Protein AF-A0A919ADJ5-F1 (afdb_monomer_lite)

Foldseek 3Di:
DVVVLVVVLVCCVVPDQWDKDAQDQDPVNADAACVRCPPCRVVVQVVCCVVPVDGDHNHDPPVPGDTFRMWTAHPVRWIWGDHDPPPPPPDPDPDDDDDDDDDDDDDPDPDPDGPGTDPDPDDD

Structure (mmCIF, N/CA/C/O backbone):
data_AF-A0A919ADJ5-F1
#
_entry.id   AF-A0A919ADJ5-F1
#
loop_
_atom_site.group_PDB
_atom_site.id
_atom_site.type_symbol
_atom_site.label_atom_id
_atom_site.label_alt_id
_atom_site.label_comp_id
_atom_site.label_asym_id
_atom_site.label_entity_id
_atom_site.label_seq_id
_atom_site.pdbx_PDB_ins_code
_atom_site.Cartn_x
_atom_site.Cartn_y
_atom_site.Cartn_z
_atom_site.occupancy
_atom_site.B_iso_or_equiv
_atom_site.auth_seq_id
_atom_site.auth_comp_id
_atom_site.auth_asym_id
_atom_site.auth_atom_id
_atom_site.pdbx_PDB_model_num
ATOM 1 N N . MET A 1 1 ? -22.834 -2.788 -3.288 1.00 74.50 1 MET A N 1
ATOM 2 C CA . MET A 1 1 ? -21.479 -3.016 -2.740 1.00 74.50 1 MET A CA 1
ATOM 3 C C . MET A 1 1 ? -21.026 -1.837 -1.907 1.00 74.50 1 MET A C 1
ATOM 5 O O . MET A 1 1 ? -20.893 -2.029 -0.712 1.00 74.50 1 MET A O 1
ATOM 9 N N . LYS A 1 2 ? -20.933 -0.625 -2.471 1.00 77.69 2 LYS A N 1
ATOM 10 C CA . LYS A 1 2 ? -20.568 0.576 -1.703 1.00 77.69 2 LYS A CA 1
ATOM 11 C C . LYS A 1 2 ? -21.434 0.819 -0.455 1.00 77.69 2 LYS A C 1
ATOM 13 O O . LYS A 1 2 ? -20.903 0.939 0.632 1.00 77.69 2 LYS A O 1
ATOM 18 N N . GLU A 1 3 ? -22.759 0.731 -0.573 1.00 83.62 3 GLU A N 1
ATOM 19 C CA . GLU A 1 3 ? -23.667 0.881 0.584 1.00 83.62 3 GLU A CA 1
ATOM 20 C C . GLU A 1 3 ? -23.424 -0.148 1.706 1.00 83.62 3 GLU A C 1
ATOM 22 O O . GLU A 1 3 ? -23.632 0.148 2.880 1.00 83.62 3 GLU A O 1
ATOM 27 N N . LEU A 1 4 ? -22.973 -1.360 1.358 1.00 85.06 4 LEU A N 1
ATOM 28 C CA . LEU A 1 4 ? -22.632 -2.394 2.337 1.00 85.06 4 LEU A CA 1
ATOM 29 C C . LEU A 1 4 ? -21.309 -2.068 3.036 1.00 85.06 4 LEU A C 1
ATOM 31 O O . LEU A 1 4 ? -21.222 -2.209 4.252 1.00 85.06 4 LEU A O 1
ATOM 35 N N . GLN A 1 5 ? -20.306 -1.629 2.276 1.00 85.38 5 GLN A N 1
ATOM 36 C CA . GLN A 1 5 ? -19.030 -1.162 2.812 1.00 85.38 5 GLN A CA 1
ATOM 37 C C . GLN A 1 5 ? -19.242 0.022 3.753 1.00 85.38 5 GLN A C 1
ATOM 39 O O . GLN A 1 5 ? -18.825 -0.052 4.901 1.00 85.38 5 GLN A O 1
ATOM 44 N N . ASP A 1 6 ? -19.982 1.044 3.324 1.00 87.69 6 ASP A N 1
ATOM 45 C CA . ASP A 1 6 ? -20.309 2.211 4.147 1.00 87.69 6 ASP A CA 1
ATOM 46 C C . ASP A 1 6 ? -21.026 1.793 5.444 1.00 87.69 6 ASP A C 1
ATOM 48 O O . ASP A 1 6 ? -20.714 2.287 6.530 1.00 87.69 6 ASP A O 1
ATOM 52 N N . GLY A 1 7 ? -21.958 0.837 5.348 1.00 90.00 7 GLY A N 1
ATOM 53 C CA . GLY A 1 7 ? -22.658 0.271 6.499 1.00 90.00 7 GLY A CA 1
ATOM 54 C C . GLY A 1 7 ? -21.732 -0.466 7.470 1.00 90.00 7 GLY A C 1
ATOM 55 O O . GLY A 1 7 ? -21.829 -0.253 8.677 1.00 90.00 7 GLY A O 1
ATOM 56 N N . ILE A 1 8 ? -20.820 -1.301 6.965 1.00 88.19 8 ILE A N 1
ATOM 57 C CA . ILE A 1 8 ? -19.830 -2.013 7.787 1.00 88.19 8 ILE A CA 1
ATOM 58 C C . ILE A 1 8 ? -18.880 -1.012 8.443 1.00 88.19 8 ILE A C 1
ATOM 60 O O . ILE A 1 8 ? -18.745 -1.029 9.664 1.00 88.19 8 ILE A O 1
ATOM 64 N N . THR A 1 9 ? -18.283 -0.109 7.662 1.00 88.88 9 THR A N 1
ATOM 65 C CA . THR A 1 9 ? -17.345 0.914 8.140 1.00 88.88 9 THR A CA 1
ATOM 66 C C . THR A 1 9 ? -17.959 1.765 9.244 1.00 88.88 9 THR A C 1
ATOM 68 O O . THR A 1 9 ? -17.308 2.024 10.253 1.00 88.88 9 THR A O 1
ATOM 71 N N . ARG A 1 10 ? -19.238 2.140 9.111 1.00 90.94 10 ARG A N 1
ATOM 72 C CA . ARG A 1 10 ? -19.966 2.902 10.133 1.00 90.94 10 ARG A CA 1
ATOM 73 C C . ARG A 1 10 ? -20.115 2.158 11.462 1.00 90.94 10 ARG A C 1
ATOM 75 O O . ARG A 1 10 ? -20.171 2.813 12.495 1.00 90.94 10 ARG A O 1
ATOM 82 N N . LEU A 1 11 ? -20.222 0.831 11.439 1.00 92.88 11 LEU A N 1
ATOM 83 C CA . LEU A 1 11 ? -20.419 0.012 12.640 1.00 92.88 11 LEU A CA 1
ATOM 84 C C . LEU A 1 11 ? -19.101 -0.384 13.317 1.00 92.88 11 LEU A C 1
ATOM 86 O O . LEU A 1 11 ? -19.122 -0.789 14.476 1.00 92.88 11 LEU A O 1
ATOM 90 N N . LEU A 1 12 ? -17.961 -0.271 12.626 1.00 91.44 12 LEU A N 1
ATOM 91 C CA . LEU A 1 12 ? -16.649 -0.645 13.166 1.00 91.44 12 LEU A CA 1
ATOM 92 C C . LEU A 1 12 ? -16.296 0.043 14.497 1.00 91.44 12 LEU A C 1
ATOM 94 O O . LEU A 1 12 ? -15.871 -0.679 15.400 1.00 91.44 12 LEU A O 1
ATOM 98 N N . PRO A 1 13 ? -16.504 1.363 14.689 1.00 90.94 13 PRO A N 1
ATOM 99 C CA . PRO A 1 13 ? -16.144 2.025 15.945 1.00 90.94 13 PRO A CA 1
ATOM 100 C C . PRO A 1 13 ? -16.825 1.422 17.183 1.00 90.94 13 PRO A C 1
ATOM 102 O O . PRO A 1 13 ? -16.275 1.481 18.279 1.00 90.94 13 PRO A O 1
ATOM 105 N N . ASP A 1 14 ? -18.001 0.811 17.011 1.00 91.19 14 ASP A N 1
ATOM 106 C CA . ASP A 1 14 ? -18.777 0.227 18.110 1.00 91.19 14 ASP A CA 1
ATOM 107 C C . ASP A 1 14 ? -18.289 -1.179 18.504 1.00 91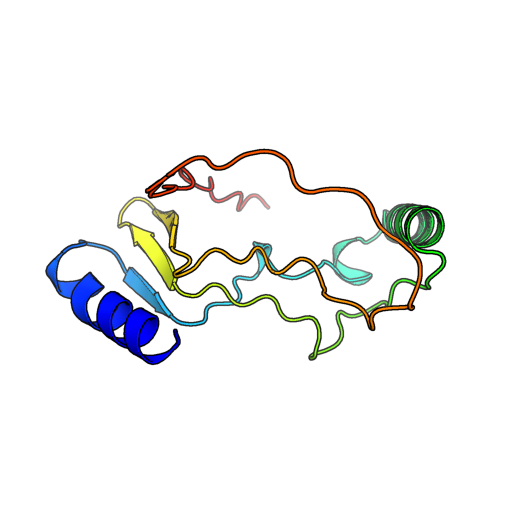.19 14 ASP A C 1
ATOM 109 O O . ASP A 1 14 ? -18.620 -1.681 19.580 1.00 91.19 14 ASP A O 1
ATOM 113 N N . VAL A 1 15 ? -17.521 -1.842 17.633 1.00 91.38 15 VAL A N 1
ATOM 114 C CA . VAL A 1 15 ? -17.132 -3.255 17.786 1.00 91.38 15 VAL A CA 1
ATOM 115 C C . VAL A 1 15 ? -15.627 -3.469 17.903 1.00 91.38 15 VAL A C 1
ATOM 117 O O . VAL A 1 15 ? -15.207 -4.490 18.451 1.00 91.38 15 VAL A O 1
ATOM 120 N N . VAL A 1 16 ? -14.806 -2.532 17.421 1.00 89.94 16 VAL A N 1
ATOM 121 C CA . VAL A 1 16 ? -13.343 -2.592 17.528 1.00 89.94 16 VAL A CA 1
ATOM 122 C C . VAL A 1 16 ? -12.788 -1.408 18.311 1.00 89.94 16 VAL A C 1
ATOM 124 O O . VAL A 1 16 ? -13.219 -0.273 18.157 1.00 89.94 16 VAL A O 1
ATOM 127 N N . LYS A 1 17 ? -11.778 -1.680 19.141 1.00 92.81 17 LYS A N 1
ATOM 128 C CA . LYS A 1 17 ? -10.975 -0.653 19.817 1.00 92.81 17 LYS A CA 1
ATOM 129 C C . LYS A 1 17 ? -9.719 -0.376 18.994 1.00 92.81 17 LYS A C 1
ATOM 131 O O . LYS A 1 17 ? -8.651 -0.901 19.301 1.00 92.81 17 LYS A O 1
ATOM 136 N N . ALA A 1 18 ? -9.890 0.356 17.902 1.00 93.50 18 ALA A N 1
ATOM 137 C CA . ALA A 1 18 ? -8.826 0.736 16.980 1.00 93.50 18 ALA A CA 1
ATOM 138 C C . ALA A 1 18 ? -9.139 2.101 16.361 1.00 93.50 18 ALA A C 1
ATOM 140 O O . ALA A 1 18 ? -10.311 2.459 16.225 1.00 93.50 18 ALA A O 1
ATOM 141 N N . ASP A 1 19 ? -8.101 2.813 15.937 1.00 93.81 19 ASP A N 1
ATOM 142 C CA . ASP A 1 19 ? -8.242 3.944 15.030 1.00 93.81 19 ASP A CA 1
ATOM 143 C C . ASP A 1 19 ? -8.623 3.423 13.641 1.00 93.81 19 ASP A C 1
ATOM 145 O O . ASP A 1 19 ? -8.070 2.428 13.161 1.00 93.81 19 ASP A O 1
ATOM 149 N N . ILE A 1 20 ? -9.601 4.072 13.010 1.00 93.69 20 ILE A N 1
ATOM 150 C CA . ILE A 1 20 ? -10.229 3.612 11.768 1.00 93.69 20 ILE A CA 1
ATOM 151 C C . ILE A 1 20 ? -9.982 4.646 10.672 1.00 93.69 20 ILE A C 1
ATOM 153 O O . ILE A 1 20 ? -10.476 5.771 10.750 1.00 93.69 20 ILE A O 1
ATOM 157 N N . GLU A 1 21 ? -9.281 4.239 9.616 1.00 93.00 21 GLU A N 1
ATOM 158 C CA . GLU A 1 21 ? -9.059 5.048 8.417 1.00 93.00 21 GLU A CA 1
ATOM 159 C C . GLU A 1 21 ? -9.775 4.431 7.203 1.00 93.00 21 GLU A C 1
ATOM 161 O O . GLU A 1 21 ? -9.297 3.434 6.651 1.00 93.00 21 GLU A O 1
ATOM 166 N N . PRO A 1 22 ? -10.917 4.988 6.763 1.00 90.38 22 PRO A N 1
ATOM 167 C CA . PRO A 1 22 ? -11.612 4.519 5.568 1.00 90.38 22 PRO A CA 1
ATOM 168 C C . PRO A 1 22 ? -10.961 5.036 4.278 1.00 90.38 22 PRO A C 1
ATOM 170 O O . PRO A 1 22 ? -10.360 6.110 4.268 1.00 90.38 22 PRO A O 1
ATOM 173 N N . GLU A 1 23 ? -11.120 4.291 3.180 1.00 87.12 23 GLU A N 1
ATOM 174 C CA . GLU A 1 23 ? -10.588 4.627 1.845 1.00 87.12 23 GLU A CA 1
ATOM 175 C C . GLU A 1 23 ? -9.078 4.988 1.869 1.00 87.12 23 GLU A C 1
ATOM 177 O O . GLU A 1 23 ? -8.590 5.817 1.087 1.00 87.12 23 GLU A O 1
ATOM 182 N N . SER A 1 24 ? -8.304 4.351 2.756 1.00 84.00 24 SER A N 1
ATOM 183 C CA . SER A 1 24 ? -6.906 4.710 3.030 1.00 84.00 24 SER A CA 1
ATOM 184 C C . SER A 1 24 ? -5.943 4.182 1.959 1.00 84.00 24 SER A C 1
ATOM 186 O O . SER A 1 24 ? -6.009 3.033 1.525 1.00 84.00 24 SER A O 1
ATOM 188 N N . CYS A 1 25 ? -4.995 5.022 1.536 1.00 84.00 25 CYS A N 1
ATOM 189 C CA . CYS A 1 25 ? -3.861 4.636 0.688 1.00 84.00 25 CYS A CA 1
ATOM 190 C C . CYS A 1 25 ? -2.560 4.879 1.472 1.00 84.00 25 CYS A C 1
ATOM 192 O O . CYS A 1 25 ? -1.889 5.907 1.258 1.00 84.00 25 CYS A O 1
ATOM 194 N N . PRO A 1 26 ? -2.229 3.978 2.418 1.00 84.19 26 PRO A N 1
ATOM 195 C CA . PRO A 1 26 ? -1.063 4.143 3.270 1.00 84.19 26 PRO A CA 1
ATOM 196 C C . PRO A 1 26 ? 0.217 4.159 2.433 1.00 84.19 26 PRO A C 1
ATOM 198 O O . PRO A 1 26 ? 0.277 3.603 1.334 1.00 84.19 26 PRO A O 1
ATOM 201 N N . THR A 1 27 ? 1.255 4.825 2.937 1.00 79.44 27 THR A N 1
ATOM 202 C CA . THR A 1 27 ? 2.514 5.044 2.205 1.00 79.44 27 THR A CA 1
ATOM 203 C C . THR A 1 27 ? 3.160 3.740 1.751 1.00 79.44 27 THR A C 1
ATOM 205 O O . THR A 1 27 ? 3.614 3.665 0.614 1.00 79.44 27 THR A O 1
ATOM 208 N N . TRP A 1 28 ? 3.107 2.693 2.577 1.00 81.44 28 TRP A N 1
ATOM 209 C CA . TRP A 1 28 ? 3.621 1.361 2.251 1.00 81.44 28 TRP A CA 1
ATOM 210 C C . TRP A 1 28 ? 2.836 0.630 1.149 1.00 81.44 28 TRP A C 1
ATOM 212 O O . TRP A 1 28 ? 3.345 -0.332 0.579 1.00 81.44 28 TRP A O 1
ATOM 222 N N . LEU A 1 29 ? 1.613 1.066 0.819 1.00 81.00 29 LEU A N 1
ATOM 223 C CA . LEU A 1 29 ? 0.829 0.519 -0.296 1.00 81.00 29 LEU A CA 1
ATOM 224 C C . LEU A 1 29 ? 1.083 1.272 -1.608 1.00 81.00 29 LEU A C 1
ATOM 226 O O . LEU A 1 29 ? 0.656 0.836 -2.681 1.00 81.00 29 LEU A O 1
ATOM 230 N N . ARG A 1 30 ? 1.772 2.414 -1.549 1.00 77.44 30 ARG A N 1
ATOM 231 C CA . ARG A 1 30 ? 2.121 3.172 -2.747 1.00 77.44 30 ARG A CA 1
ATOM 232 C C . ARG A 1 30 ? 3.206 2.419 -3.505 1.00 77.44 30 ARG A C 1
ATOM 234 O O . ARG A 1 30 ? 4.194 1.975 -2.927 1.00 77.44 30 ARG A O 1
ATOM 241 N N . ARG A 1 31 ? 3.036 2.297 -4.824 1.00 80.50 31 ARG A N 1
ATOM 242 C CA . ARG A 1 31 ? 4.108 1.800 -5.692 1.00 80.50 31 ARG A CA 1
ATOM 243 C C . ARG A 1 31 ? 5.314 2.747 -5.558 1.00 80.50 31 ARG A C 1
ATOM 245 O O . ARG A 1 31 ? 5.117 3.943 -5.783 1.00 80.50 31 ARG A O 1
ATOM 252 N N . PRO A 1 32 ? 6.528 2.249 -5.260 1.00 79.69 32 PRO A N 1
ATOM 253 C CA . PRO A 1 32 ? 7.717 3.090 -5.229 1.00 79.69 32 PRO A CA 1
ATOM 254 C C . PRO A 1 32 ? 8.017 3.641 -6.630 1.00 79.69 32 PRO A C 1
ATOM 256 O O . PRO A 1 32 ? 7.838 2.953 -7.647 1.00 79.69 32 PRO A O 1
ATOM 259 N N . GLY A 1 33 ? 8.419 4.905 -6.679 1.00 84.81 33 GLY A N 1
ATOM 260 C CA . GLY A 1 33 ? 8.933 5.562 -7.868 1.00 84.81 33 GLY A CA 1
ATOM 261 C C . GLY A 1 33 ? 10.453 5.464 -7.949 1.00 84.81 33 GLY A C 1
ATOM 262 O O . GLY A 1 33 ? 11.105 4.726 -7.208 1.00 84.81 33 GLY A O 1
ATOM 263 N N . GLN A 1 34 ? 11.028 6.223 -8.875 1.00 89.62 34 GLN A N 1
ATOM 264 C CA . GLN A 1 34 ? 12.473 6.231 -9.096 1.00 89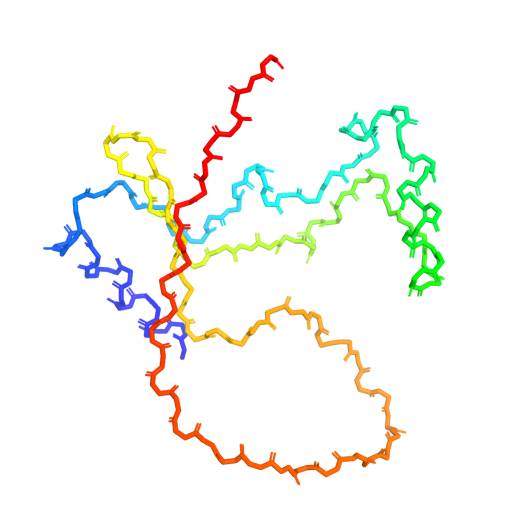.62 34 GLN A CA 1
ATOM 265 C C . GLN A 1 34 ? 13.259 6.684 -7.867 1.00 89.62 34 GLN A C 1
ATOM 267 O O . GLN A 1 34 ? 14.289 6.090 -7.550 1.00 89.62 34 GLN A O 1
ATOM 272 N N . ILE A 1 35 ? 12.771 7.710 -7.169 1.00 86.88 35 ILE A N 1
ATOM 273 C CA . ILE A 1 35 ? 13.437 8.258 -5.983 1.00 86.88 35 ILE A CA 1
ATOM 274 C C . ILE A 1 35 ? 13.484 7.199 -4.881 1.00 86.88 35 ILE A C 1
ATOM 276 O O . ILE A 1 35 ? 14.540 6.967 -4.300 1.00 86.88 35 ILE A O 1
ATOM 280 N N . GLU A 1 36 ? 12.365 6.517 -4.637 1.00 85.19 36 GLU A N 1
ATOM 281 C CA . GLU A 1 36 ? 12.254 5.490 -3.604 1.00 85.19 36 GLU A CA 1
ATOM 282 C C . GLU A 1 36 ? 13.055 4.229 -3.952 1.00 85.19 36 GLU A C 1
ATOM 284 O O . GLU A 1 36 ? 13.610 3.584 -3.065 1.00 85.19 36 GLU A O 1
ATOM 289 N N . CYS A 1 37 ? 13.150 3.874 -5.237 1.00 88.44 37 CYS A N 1
ATOM 290 C CA . CYS A 1 37 ? 13.974 2.750 -5.682 1.00 88.44 37 CYS A CA 1
ATOM 291 C C . CYS A 1 37 ? 15.476 3.072 -5.723 1.00 88.44 37 CYS A C 1
ATOM 293 O O . CYS A 1 37 ? 16.285 2.141 -5.723 1.00 88.44 37 CYS A O 1
ATOM 295 N N . ALA A 1 38 ? 15.860 4.351 -5.775 1.00 90.00 38 ALA A N 1
ATOM 296 C CA . ALA A 1 38 ? 17.243 4.819 -5.837 1.00 90.00 38 ALA A CA 1
ATOM 297 C C . ALA A 1 38 ? 18.099 3.993 -6.828 1.00 90.00 38 ALA A C 1
ATOM 299 O O . ALA A 1 38 ? 17.740 3.838 -7.996 1.00 90.00 38 ALA A O 1
ATOM 300 N N . GLY A 1 39 ? 19.216 3.414 -6.370 1.00 92.56 39 GLY A N 1
ATOM 301 C CA . GLY A 1 39 ? 20.119 2.607 -7.203 1.00 92.56 39 GLY A CA 1
ATOM 302 C C . GLY A 1 39 ? 19.520 1.302 -7.748 1.00 92.56 39 GLY A C 1
ATOM 303 O O . GLY A 1 39 ? 20.119 0.681 -8.619 1.00 92.56 39 GLY A O 1
ATOM 304 N N . MET A 1 40 ? 18.348 0.875 -7.269 1.00 94.06 40 MET A N 1
ATOM 305 C CA . MET A 1 40 ? 17.649 -0.313 -7.774 1.00 94.06 40 MET A CA 1
ATOM 306 C C . MET A 1 40 ? 16.670 -0.002 -8.910 1.00 94.06 40 MET A C 1
ATOM 308 O O . MET A 1 40 ? 16.074 -0.932 -9.457 1.00 94.06 40 MET A O 1
ATOM 312 N N . TRP A 1 41 ? 16.482 1.274 -9.265 1.00 94.25 41 TRP A N 1
ATOM 313 C CA . TRP A 1 41 ? 15.478 1.690 -10.244 1.00 94.25 41 TRP A CA 1
ATOM 314 C C . TRP A 1 41 ? 15.591 0.946 -11.576 1.00 94.25 41 TRP A C 1
ATOM 316 O O . TRP A 1 41 ? 14.598 0.403 -12.056 1.00 94.25 41 TRP A O 1
ATOM 326 N N . GLU A 1 42 ? 16.796 0.858 -12.141 1.00 95.44 42 GLU A N 1
ATOM 327 C CA . GLU A 1 42 ? 17.021 0.193 -13.430 1.00 95.44 42 GLU A CA 1
ATOM 328 C C . GLU A 1 42 ? 16.619 -1.286 -13.387 1.00 95.44 42 GLU A C 1
ATOM 330 O O . GLU A 1 42 ? 15.939 -1.773 -14.289 1.00 95.44 42 GLU A O 1
ATOM 335 N N . THR A 1 43 ? 16.955 -1.986 -12.300 1.00 96.25 43 THR A N 1
ATOM 336 C CA . THR A 1 43 ? 16.572 -3.387 -12.085 1.00 96.25 43 THR A CA 1
ATOM 337 C C . THR A 1 43 ? 15.056 -3.547 -12.000 1.00 96.25 43 THR A C 1
ATOM 339 O O . THR A 1 43 ? 14.489 -4.431 -12.642 1.00 96.25 43 THR A O 1
ATOM 342 N N . VAL A 1 44 ? 14.380 -2.688 -11.232 1.00 92.81 44 VAL A N 1
ATOM 343 C CA . VAL A 1 44 ? 12.918 -2.732 -11.074 1.00 92.81 44 VAL A CA 1
ATOM 344 C C . VAL A 1 44 ? 12.218 -2.437 -12.402 1.00 92.81 44 VAL A C 1
ATOM 346 O O . VAL A 1 44 ? 11.303 -3.167 -12.789 1.00 92.81 44 VAL A O 1
ATOM 349 N N . ALA A 1 45 ? 12.675 -1.418 -13.132 1.00 94.00 45 ALA A N 1
ATOM 350 C CA . ALA A 1 45 ? 12.149 -1.067 -14.445 1.00 94.00 45 ALA A CA 1
ATOM 351 C C . ALA A 1 45 ? 12.367 -2.194 -15.469 1.00 94.00 45 ALA A C 1
ATOM 353 O O . ALA A 1 45 ? 11.453 -2.506 -16.234 1.00 94.00 45 ALA A O 1
ATOM 354 N N . ALA A 1 46 ? 13.530 -2.854 -15.447 1.00 96.00 46 ALA A N 1
ATOM 355 C CA . ALA A 1 46 ? 13.830 -3.987 -16.319 1.00 96.00 46 ALA A CA 1
ATOM 356 C C . ALA A 1 46 ? 12.932 -5.199 -16.028 1.00 96.00 46 ALA A C 1
ATOM 358 O O . ALA A 1 46 ? 12.376 -5.781 -16.959 1.00 96.00 46 ALA A O 1
ATOM 359 N N . ILE A 1 47 ? 12.734 -5.554 -14.752 1.00 95.56 47 ILE A N 1
ATOM 360 C CA . ILE A 1 47 ? 11.814 -6.633 -14.354 1.00 95.56 47 ILE A CA 1
ATOM 361 C C . ILE A 1 47 ? 10.388 -6.302 -14.801 1.00 95.56 47 ILE A C 1
ATOM 363 O O . ILE A 1 47 ? 9.722 -7.139 -15.409 1.00 95.56 47 ILE A O 1
ATOM 367 N N . TYR A 1 48 ? 9.922 -5.077 -14.543 1.00 92.25 48 TYR A N 1
ATOM 368 C CA . TYR A 1 48 ? 8.596 -4.633 -14.967 1.00 92.25 48 TYR A CA 1
ATOM 369 C C . TYR A 1 48 ? 8.421 -4.735 -16.486 1.00 92.25 48 TYR A C 1
ATOM 371 O O . TYR A 1 48 ? 7.430 -5.299 -16.954 1.00 92.25 48 TYR A O 1
ATOM 379 N N . GLY A 1 49 ? 9.399 -4.250 -17.254 1.00 94.69 49 GLY A N 1
ATOM 380 C CA . GLY A 1 49 ? 9.389 -4.330 -18.711 1.00 94.69 49 GLY A CA 1
ATOM 381 C C . GLY A 1 49 ? 9.391 -5.770 -19.219 1.00 94.69 49 GLY A C 1
ATOM 382 O O . GLY A 1 49 ? 8.607 -6.102 -20.104 1.00 94.69 49 GLY A O 1
ATOM 383 N N . ALA A 1 50 ? 10.189 -6.655 -18.618 1.00 96.19 50 ALA A N 1
ATOM 384 C CA . ALA A 1 50 ? 10.225 -8.070 -18.981 1.00 96.19 50 ALA A CA 1
ATOM 385 C C . ALA A 1 50 ? 8.893 -8.792 -18.706 1.00 96.19 50 ALA A C 1
ATOM 387 O O . ALA A 1 50 ? 8.493 -9.658 -19.480 1.00 96.19 50 ALA A O 1
ATOM 388 N N . LEU A 1 51 ? 8.199 -8.436 -17.620 1.00 95.12 51 LEU A N 1
ATOM 389 C CA . LEU A 1 51 ? 6.931 -9.062 -17.234 1.00 95.12 51 LEU A CA 1
ATOM 390 C C . LEU A 1 51 ? 5.720 -8.514 -17.994 1.00 95.12 51 LEU A C 1
ATOM 392 O O . LEU A 1 51 ? 4.741 -9.234 -18.175 1.00 95.12 51 LEU A O 1
ATOM 396 N N . THR A 1 52 ? 5.751 -7.242 -18.395 1.00 90.94 52 THR A N 1
ATOM 397 C CA . THR A 1 52 ? 4.562 -6.542 -18.915 1.00 90.94 52 THR A CA 1
ATOM 398 C C . THR A 1 52 ? 4.689 -6.084 -20.364 1.00 90.94 52 THR A C 1
ATOM 400 O O . THR A 1 52 ? 3.674 -5.814 -21.002 1.00 90.94 52 THR A O 1
ATOM 403 N N . GLY A 1 53 ? 5.911 -5.958 -20.890 1.00 93.62 53 GLY A N 1
ATOM 404 C CA . GLY A 1 53 ? 6.187 -5.292 -22.165 1.00 93.62 53 GLY A CA 1
ATOM 405 C C . GLY A 1 53 ? 5.979 -3.771 -22.136 1.00 93.62 53 GLY A C 1
ATOM 406 O O . GLY A 1 53 ? 6.016 -3.137 -23.189 1.00 93.62 53 GLY A O 1
ATOM 407 N N . LEU A 1 54 ? 5.738 -3.178 -20.962 1.00 90.31 54 LEU A N 1
ATOM 408 C CA . LEU A 1 54 ? 5.473 -1.750 -20.782 1.00 90.31 54 LEU A CA 1
ATOM 409 C C . LEU A 1 54 ? 6.666 -1.028 -20.140 1.00 90.31 54 LEU A C 1
ATOM 411 O O . LEU A 1 54 ? 7.519 -1.635 -19.496 1.00 90.31 54 LEU A O 1
ATOM 415 N N . VAL A 1 55 ? 6.697 0.299 -20.276 1.00 91.31 55 VAL A N 1
ATOM 416 C CA . VAL A 1 55 ? 7.667 1.160 -19.584 1.00 91.31 55 VAL A CA 1
ATOM 417 C C . VAL A 1 55 ? 7.129 1.506 -18.201 1.00 91.31 55 VAL A C 1
ATOM 419 O O . VAL A 1 55 ? 6.008 2.004 -18.088 1.00 91.31 55 VAL A O 1
ATOM 422 N N . LEU A 1 56 ? 7.925 1.266 -17.156 1.00 89.75 56 LEU A N 1
ATOM 423 C CA . LEU A 1 56 ? 7.572 1.654 -15.792 1.00 89.75 56 LEU A CA 1
ATOM 424 C C . LEU A 1 56 ? 7.673 3.182 -15.641 1.00 89.75 56 LEU A C 1
ATOM 426 O O . LEU A 1 56 ? 8.768 3.722 -15.795 1.00 89.75 56 LEU A O 1
ATOM 430 N N . PRO A 1 57 ? 6.583 3.897 -15.309 1.00 87.50 57 PRO A N 1
ATOM 431 C CA . PRO A 1 57 ? 6.656 5.340 -15.101 1.00 87.50 57 PRO A CA 1
ATOM 432 C C . PRO A 1 57 ? 7.449 5.681 -13.832 1.00 87.50 57 PRO A C 1
ATOM 434 O O . PRO A 1 57 ? 7.212 5.070 -12.784 1.00 87.50 57 PRO A O 1
ATOM 437 N N . GLU A 1 58 ? 8.318 6.695 -13.899 1.00 89.00 58 GLU A N 1
ATOM 438 C CA . GLU A 1 58 ? 9.136 7.177 -12.766 1.00 89.00 58 GLU A CA 1
ATOM 439 C C . GLU A 1 58 ? 8.301 7.551 -11.538 1.00 89.00 58 GLU A C 1
ATOM 441 O O . GLU A 1 58 ? 8.722 7.321 -10.406 1.00 89.00 58 GLU A O 1
ATOM 446 N N . GLN A 1 59 ? 7.090 8.065 -11.759 1.00 82.00 59 GLN A N 1
ATOM 447 C CA . GLN A 1 59 ? 6.106 8.359 -10.719 1.00 82.00 59 GLN A CA 1
ATOM 448 C C . GLN A 1 59 ? 4.833 7.550 -10.958 1.00 82.00 59 GLN A C 1
ATOM 450 O O . GLN A 1 59 ? 4.387 7.394 -12.097 1.00 82.00 59 GLN A O 1
ATOM 455 N N . ALA A 1 60 ? 4.220 7.045 -9.885 1.00 74.81 60 ALA A N 1
ATOM 456 C CA . ALA A 1 60 ? 2.932 6.368 -9.975 1.00 74.81 60 ALA A CA 1
ATOM 457 C C . ALA A 1 60 ? 1.856 7.329 -10.521 1.00 74.81 60 ALA A C 1
ATOM 459 O O . ALA A 1 60 ? 1.616 8.380 -9.919 1.00 74.81 60 ALA A O 1
ATOM 460 N N . PRO A 1 61 ? 1.184 6.995 -11.640 1.00 68.38 61 PRO A N 1
ATOM 461 C CA . PRO A 1 61 ? 0.057 7.774 -12.129 1.00 68.38 61 PRO A CA 1
ATOM 462 C C . PRO A 1 61 ? -1.023 7.896 -11.051 1.00 68.38 61 PRO A C 1
ATOM 464 O O . PRO A 1 61 ? -1.325 6.931 -10.354 1.00 68.38 61 PRO A O 1
ATOM 467 N N . SER A 1 62 ? -1.684 9.051 -10.955 1.00 65.94 62 SER A N 1
ATOM 468 C CA . SER A 1 62 ? -2.775 9.270 -9.988 1.00 65.94 62 SER A CA 1
ATOM 469 C C . SER A 1 62 ? -3.924 8.261 -10.125 1.00 65.94 62 SER A C 1
ATOM 471 O O . SER A 1 62 ? -4.585 7.950 -9.138 1.00 65.94 62 SER A O 1
ATOM 473 N N . ARG A 1 63 ? -4.125 7.719 -11.334 1.00 63.38 63 ARG A N 1
ATOM 474 C CA . ARG A 1 63 ? -5.097 6.656 -11.641 1.00 63.38 63 ARG A CA 1
ATOM 475 C C . ARG A 1 63 ? -4.709 5.270 -11.105 1.00 63.38 63 ARG A C 1
ATOM 477 O O . ARG A 1 63 ? -5.554 4.388 -11.074 1.00 63.38 63 ARG A O 1
ATOM 484 N N . GLU A 1 64 ? -3.453 5.065 -10.711 1.00 61.84 64 GLU A N 1
ATOM 485 C CA . GLU A 1 64 ? -2.915 3.801 -10.178 1.00 61.84 64 GLU A CA 1
ATOM 486 C C . GLU A 1 64 ? -2.811 3.849 -8.645 1.00 61.84 64 GLU A C 1
ATOM 488 O O . GLU A 1 64 ? -1.869 3.335 -8.044 1.00 61.84 64 GLU A O 1
ATOM 493 N N . ARG A 1 65 ? -3.782 4.494 -7.991 1.00 63.88 65 ARG A N 1
ATOM 494 C CA . ARG A 1 65 ? -3.903 4.481 -6.533 1.00 63.88 65 ARG A CA 1
ATOM 495 C C . ARG A 1 65 ? -4.703 3.261 -6.113 1.00 63.88 65 ARG A C 1
ATOM 497 O O . ARG A 1 65 ? -5.862 3.116 -6.492 1.00 63.88 65 ARG A O 1
ATOM 504 N N . ARG A 1 66 ? -4.082 2.400 -5.312 1.00 75.00 66 ARG A N 1
ATOM 505 C CA . ARG A 1 66 ? -4.796 1.36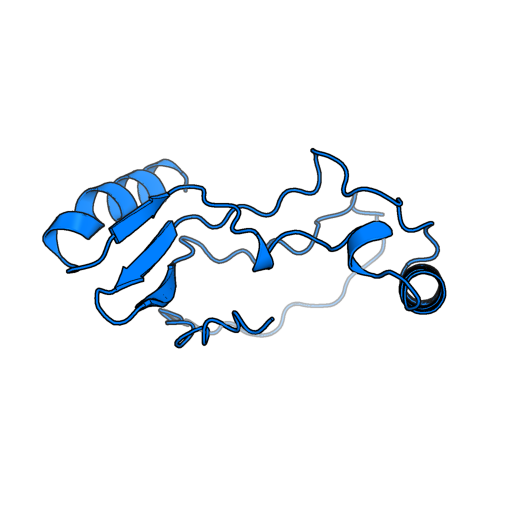8 -4.569 1.00 75.00 66 ARG A CA 1
ATOM 506 C C . ARG A 1 66 ? -5.227 1.966 -3.236 1.00 75.00 66 ARG A C 1
ATOM 508 O O . ARG A 1 66 ? -4.378 2.393 -2.458 1.00 75.00 66 ARG A O 1
ATOM 515 N N . SER A 1 67 ? -6.531 2.045 -3.026 1.00 81.31 67 SER A N 1
ATOM 516 C CA . SER A 1 67 ? -7.137 2.410 -1.750 1.00 81.31 67 SER A CA 1
ATOM 517 C C . SER A 1 67 ? -7.647 1.126 -1.100 1.00 81.31 67 SER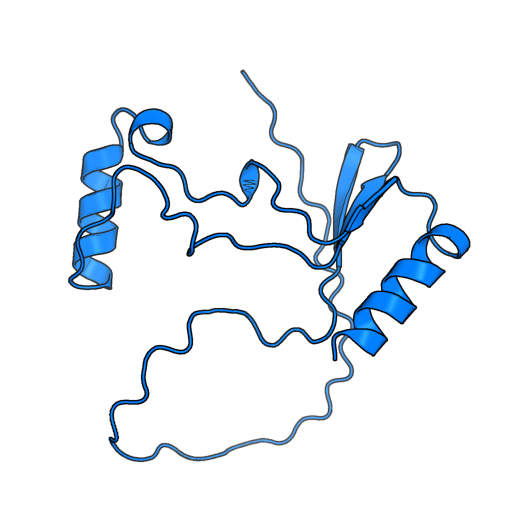 A C 1
ATOM 519 O O . SER A 1 67 ? -8.122 0.240 -1.810 1.00 81.31 67 SER A O 1
ATOM 521 N N . LEU A 1 68 ? -7.441 1.010 0.206 1.00 86.44 68 LEU A N 1
ATOM 522 C CA . LEU A 1 68 ? -8.026 -0.013 1.062 1.00 86.44 68 LEU A CA 1
ATOM 523 C C . LEU A 1 68 ? -9.386 0.486 1.522 1.00 86.44 68 LEU A C 1
ATOM 525 O O . LEU A 1 68 ? -9.517 1.671 1.835 1.00 86.44 68 LEU A O 1
ATOM 529 N N . ASP A 1 69 ? -10.358 -0.407 1.663 1.00 87.94 69 ASP A N 1
ATOM 530 C CA . ASP A 1 69 ? -11.659 -0.004 2.188 1.00 87.94 69 ASP A CA 1
ATOM 531 C C . ASP A 1 69 ? -11.539 0.561 3.605 1.00 87.94 69 ASP A C 1
ATOM 533 O O . ASP A 1 69 ? -12.081 1.635 3.882 1.00 87.94 69 ASP A O 1
ATOM 537 N N . VAL A 1 70 ? -10.801 -0.132 4.482 1.00 90.62 70 VAL A N 1
ATOM 538 C CA . VAL A 1 70 ? -10.480 0.325 5.839 1.00 90.62 70 VAL A CA 1
ATOM 539 C C . VAL A 1 70 ? -9.094 -0.164 6.285 1.00 90.62 70 VAL A C 1
ATOM 541 O O . VAL A 1 70 ? -8.757 -1.344 6.159 1.00 90.62 70 VAL A O 1
ATOM 544 N N . LEU A 1 71 ? -8.315 0.736 6.891 1.00 92.88 71 LEU A N 1
ATOM 545 C CA . LEU A 1 71 ? -7.127 0.420 7.685 1.00 92.88 71 LEU A CA 1
ATOM 546 C C . LEU A 1 71 ? -7.441 0.617 9.176 1.00 92.88 71 LEU A C 1
ATOM 548 O O . LEU A 1 71 ? -7.868 1.693 9.590 1.00 92.88 71 LEU A O 1
ATOM 552 N N . LEU A 1 72 ? -7.234 -0.429 9.975 1.00 94.56 72 LEU A N 1
ATOM 553 C CA . LEU A 1 72 ? -7.361 -0.401 11.431 1.00 94.56 72 LEU A CA 1
ATOM 554 C C . LEU A 1 72 ? -5.972 -0.290 12.058 1.00 94.56 72 LEU A C 1
ATOM 556 O O . LEU A 1 72 ? -5.110 -1.119 11.758 1.00 94.56 72 LEU A O 1
ATOM 560 N N . THR A 1 73 ? -5.777 0.671 12.959 1.00 94.69 73 THR A N 1
ATOM 561 C CA . THR A 1 73 ? -4.553 0.797 13.764 1.00 94.69 73 THR A CA 1
ATOM 562 C C . THR A 1 73 ? -4.895 0.614 15.240 1.00 94.69 73 THR A C 1
ATOM 564 O O . THR A 1 73 ? -5.672 1.371 15.813 1.00 94.69 73 THR A O 1
ATOM 567 N N . TYR A 1 74 ? -4.344 -0.423 15.865 1.00 94.62 74 TYR A N 1
ATOM 568 C CA . TYR A 1 74 ? -4.549 -0.708 17.287 1.00 94.62 74 TYR A CA 1
ATOM 569 C C . TYR A 1 74 ? -3.569 0.090 18.159 1.00 94.62 74 TYR A C 1
ATOM 571 O O . TYR A 1 74 ? -2.511 0.508 17.694 1.00 94.62 74 TYR A O 1
ATOM 579 N N . GLU A 1 75 ? -3.869 0.234 19.455 1.00 93.75 75 GLU A N 1
ATOM 580 C CA . GLU A 1 75 ? -3.031 0.984 20.415 1.00 93.75 75 GLU A CA 1
ATOM 581 C C . GLU A 1 75 ? -1.573 0.492 20.485 1.00 93.75 75 GLU A C 1
ATOM 583 O O . GLU A 1 75 ? -0.662 1.260 20.780 1.00 93.75 75 GLU A O 1
ATOM 588 N N . ASN A 1 76 ? -1.331 -0.790 20.195 1.00 91.38 76 ASN A N 1
ATOM 589 C CA . ASN A 1 76 ? 0.011 -1.378 20.153 1.00 91.38 76 ASN A CA 1
ATOM 590 C C . ASN A 1 76 ? 0.764 -1.109 18.831 1.00 91.38 76 ASN A C 1
ATOM 592 O O . ASN A 1 76 ? 1.827 -1.688 18.612 1.00 91.38 76 ASN A O 1
ATOM 596 N N . GLY A 1 77 ? 0.207 -0.286 17.937 1.00 90.69 77 GLY A N 1
ATOM 597 C CA . GLY A 1 77 ? 0.755 0.029 16.616 1.00 90.69 77 GLY A CA 1
ATOM 598 C C . GLY A 1 77 ? 0.533 -1.057 15.562 1.00 90.69 77 GLY A C 1
ATOM 599 O O . GLY A 1 77 ? 0.977 -0.912 14.424 1.00 90.69 77 GLY A O 1
ATOM 600 N N . GLN A 1 78 ? -0.143 -2.154 15.910 1.00 92.62 78 GLN A N 1
ATOM 601 C CA . GLN A 1 78 ? -0.485 -3.195 14.952 1.00 92.62 78 GLN A CA 1
ATOM 602 C C . GLN A 1 78 ? -1.491 -2.655 13.936 1.00 92.62 78 GLN A C 1
ATOM 604 O O . GLN A 1 78 ? -2.495 -2.052 14.315 1.00 92.62 78 GLN A O 1
ATOM 609 N N . GLN A 1 79 ? -1.247 -2.927 12.655 1.00 93.12 79 GLN A N 1
ATOM 610 C CA . GLN A 1 79 ? -2.163 -2.574 11.577 1.00 93.12 79 GLN A CA 1
ATOM 611 C C . GLN A 1 79 ? -2.872 -3.809 11.020 1.00 93.12 79 GLN A C 1
ATOM 613 O O . GLN A 1 79 ? -2.254 -4.864 10.832 1.00 93.12 79 GLN A O 1
ATOM 618 N N . GLN A 1 80 ? -4.169 -3.668 10.743 1.00 91.62 80 GLN A N 1
ATOM 619 C CA . GLN A 1 80 ? -4.990 -4.681 10.087 1.00 91.62 80 GLN A CA 1
ATOM 620 C C . GLN A 1 80 ? -5.804 -4.055 8.955 1.00 91.62 80 GLN A C 1
ATOM 622 O O . GLN A 1 80 ? -6.426 -3.009 9.117 1.00 91.62 80 GLN A O 1
ATOM 627 N N . ILE A 1 81 ? -5.811 -4.726 7.808 1.00 91.00 81 ILE A N 1
ATOM 628 C CA . ILE A 1 81 ? -6.595 -4.322 6.642 1.00 91.00 81 ILE A CA 1
ATOM 629 C C . ILE A 1 81 ? -7.962 -5.006 6.702 1.00 91.00 81 ILE A C 1
ATOM 631 O O . ILE A 1 81 ? -8.047 -6.208 6.972 1.00 91.00 81 ILE A O 1
ATOM 635 N N . LEU A 1 82 ? -9.020 -4.257 6.399 1.00 88.69 82 LEU A N 1
ATOM 636 C CA . LEU A 1 82 ? -10.347 -4.792 6.118 1.00 88.69 82 LEU A CA 1
ATOM 637 C C . LEU A 1 82 ? -10.763 -4.369 4.704 1.00 88.69 82 LEU A C 1
ATOM 639 O O . LEU A 1 82 ? -10.905 -3.182 4.441 1.00 88.69 82 LEU A O 1
ATOM 643 N N . GLU A 1 83 ? -10.988 -5.353 3.832 1.00 86.69 83 GLU A N 1
ATOM 644 C CA . GLU A 1 83 ? -11.554 -5.175 2.486 1.00 86.69 83 GLU A CA 1
ATOM 645 C C . GLU A 1 83 ? -12.947 -5.822 2.458 1.00 86.69 83 GLU A C 1
ATOM 647 O O . GLU A 1 83 ? -13.120 -6.989 2.834 1.00 86.69 83 GLU A O 1
ATOM 652 N N . VAL A 1 84 ? -13.957 -5.072 2.032 1.00 81.44 84 VAL A N 1
ATOM 653 C CA . VAL A 1 84 ? -15.345 -5.511 1.915 1.00 81.44 84 VAL A CA 1
ATOM 654 C C . VAL A 1 84 ? -15.606 -5.895 0.458 1.00 81.44 84 VAL A C 1
ATOM 656 O O . VAL A 1 84 ? -15.560 -5.059 -0.429 1.00 81.44 84 VAL A O 1
ATOM 659 N N . ASP A 1 85 ? -15.963 -7.163 0.215 1.00 71.50 85 ASP A N 1
ATOM 660 C CA . ASP A 1 85 ? -16.168 -7.732 -1.136 1.00 71.50 85 ASP A CA 1
ATOM 661 C C . ASP A 1 85 ? -14.882 -7.822 -1.958 1.00 71.50 85 ASP A C 1
ATOM 663 O O . ASP A 1 85 ? -14.763 -7.194 -3.004 1.00 71.50 85 ASP A O 1
ATOM 667 N N . GLU A 1 86 ? -13.952 -8.656 -1.473 1.00 61.25 86 GLU A N 1
ATOM 668 C CA . GLU A 1 86 ? -12.621 -8.995 -2.004 1.00 61.25 86 GLU A CA 1
ATOM 669 C C . GLU A 1 86 ? -12.617 -9.516 -3.468 1.00 61.25 86 GLU A C 1
ATOM 671 O O . GLU A 1 86 ? -12.039 -10.554 -3.800 1.00 61.25 86 GLU A O 1
ATOM 676 N N . LYS A 1 87 ? -13.220 -8.788 -4.410 1.00 59.41 87 LYS A N 1
ATOM 677 C CA . LYS A 1 87 ? -12.846 -8.835 -5.817 1.00 59.41 87 LYS A CA 1
ATOM 678 C C . LYS A 1 87 ? -11.451 -8.252 -5.877 1.00 59.41 87 LYS A C 1
ATOM 680 O O . LYS A 1 87 ? -11.291 -7.051 -6.052 1.00 59.41 87 LYS A O 1
ATOM 685 N N . GLN A 1 88 ? -10.449 -9.107 -5.688 1.00 49.41 88 GLN A N 1
ATOM 686 C CA . GLN A 1 88 ? -9.051 -8.708 -5.742 1.00 49.41 88 GLN A CA 1
ATOM 687 C C . GLN A 1 88 ? -8.820 -7.798 -6.952 1.00 49.41 88 GLN A C 1
ATOM 689 O O . GLN A 1 88 ? -8.961 -8.217 -8.103 1.00 49.41 88 GLN A O 1
ATOM 694 N N . HIS A 1 89 ? -8.516 -6.529 -6.675 1.00 47.12 89 HIS A N 1
ATOM 695 C CA . HIS A 1 89 ? -8.301 -5.481 -7.665 1.00 47.12 89 HIS A CA 1
ATOM 696 C C . HIS A 1 89 ? -6.943 -5.666 -8.358 1.00 47.12 89 HIS A C 1
ATOM 698 O O . HIS A 1 89 ? -6.079 -4.795 -8.320 1.00 47.12 89 HIS A O 1
ATOM 704 N N . PHE A 1 90 ? -6.735 -6.805 -9.014 1.00 44.84 90 PHE A N 1
ATOM 705 C CA . PHE A 1 90 ? -5.720 -6.933 -10.049 1.00 44.84 90 PHE A CA 1
ATOM 706 C C . PHE A 1 90 ? -6.407 -6.612 -11.375 1.00 44.84 90 PHE A C 1
ATOM 708 O O . PHE A 1 90 ? -7.121 -7.435 -11.934 1.00 44.84 90 PHE A O 1
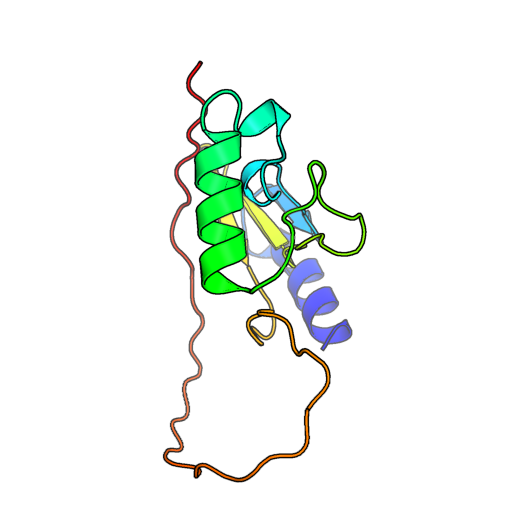ATOM 715 N N . TYR A 1 91 ? -6.284 -5.352 -11.790 1.00 38.97 91 TYR A N 1
ATOM 716 C CA . TYR A 1 91 ? -6.522 -4.817 -13.134 1.00 38.97 91 TYR A CA 1
ATOM 717 C C . TYR A 1 91 ? -7.349 -5.703 -14.096 1.00 38.97 91 TYR A C 1
ATOM 719 O O . TYR A 1 91 ? -6.837 -6.637 -14.713 1.00 38.97 91 TYR A O 1
ATOM 727 N N . ARG A 1 92 ? -8.620 -5.352 -14.333 1.00 39.88 92 ARG A N 1
ATOM 728 C CA . ARG A 1 92 ? -9.352 -5.855 -15.504 1.00 39.88 92 ARG A CA 1
ATOM 729 C C . ARG A 1 92 ? -8.967 -4.977 -16.697 1.00 39.88 92 ARG A C 1
ATOM 731 O O . ARG A 1 92 ? -9.602 -3.957 -16.947 1.00 39.88 92 ARG A O 1
ATOM 738 N N . GLY A 1 93 ? -7.887 -5.336 -17.391 1.00 36.78 93 GLY A N 1
ATOM 739 C CA . GLY A 1 93 ? -7.579 -4.753 -18.701 1.00 36.78 93 GLY A CA 1
ATOM 740 C C . GLY A 1 93 ? -8.755 -4.945 -19.677 1.00 36.78 93 GLY A C 1
ATOM 741 O O . GLY A 1 93 ? -9.642 -5.767 -19.407 1.00 36.78 93 GLY A O 1
ATOM 742 N N . PRO A 1 94 ? -8.813 -4.196 -20.793 1.00 35.56 94 PRO A N 1
ATOM 743 C CA . PRO A 1 94 ? -9.846 -4.414 -21.798 1.00 35.56 94 PRO A CA 1
ATOM 744 C C . PRO A 1 94 ? -9.807 -5.883 -22.232 1.00 35.56 94 PRO A C 1
ATOM 746 O O . PRO A 1 94 ? -8.746 -6.415 -22.551 1.00 35.56 94 PRO A O 1
ATOM 749 N N . ARG A 1 95 ? -10.966 -6.548 -22.182 1.00 36.69 95 ARG A N 1
ATOM 750 C CA . ARG A 1 95 ? -11.138 -7.905 -22.704 1.00 36.69 95 ARG A CA 1
ATOM 751 C C . ARG A 1 95 ? -10.763 -7.877 -24.183 1.00 36.69 95 ARG A C 1
ATOM 753 O O . ARG A 1 95 ? -11.513 -7.325 -24.980 1.00 36.69 95 ARG A O 1
ATOM 760 N N . SER A 1 96 ? -9.618 -8.444 -24.543 1.00 34.91 96 SER A N 1
ATOM 761 C CA . SER A 1 96 ? -9.434 -8.947 -25.895 1.00 34.91 96 SER A CA 1
ATOM 762 C C . SER A 1 96 ? -10.247 -10.233 -26.003 1.00 34.91 96 SER A C 1
ATOM 764 O O . SER A 1 96 ? -10.111 -11.153 -25.194 1.00 34.91 96 SER A O 1
ATOM 766 N N . ASP A 1 97 ? -11.159 -10.257 -26.967 1.00 40.28 97 ASP A N 1
ATOM 767 C CA . ASP A 1 97 ? -11.953 -11.427 -27.307 1.00 40.28 97 ASP A CA 1
ATOM 768 C C . ASP A 1 97 ? -11.031 -12.552 -27.790 1.00 40.28 97 ASP A C 1
ATOM 770 O O . ASP A 1 97 ? -10.609 -12.582 -28.942 1.00 40.28 97 ASP A O 1
ATOM 774 N N . ALA A 1 98 ? -10.705 -13.488 -26.900 1.00 36.44 98 ALA A N 1
ATOM 775 C CA . ALA A 1 98 ? -10.149 -14.783 -27.270 1.00 36.44 98 ALA A CA 1
ATOM 776 C C . ALA A 1 98 ? -10.477 -15.835 -26.197 1.00 36.44 98 ALA A C 1
ATOM 778 O O . ALA A 1 98 ? -9.830 -15.923 -25.161 1.00 36.44 98 ALA A O 1
ATOM 779 N N . GLY A 1 99 ? -11.522 -16.618 -26.475 1.00 31.36 99 GLY A N 1
ATOM 780 C CA . GLY A 1 99 ? -11.560 -18.068 -26.259 1.00 31.36 99 GLY A CA 1
ATOM 781 C C . GLY A 1 99 ? -11.235 -18.638 -24.871 1.00 31.36 99 GLY A C 1
ATOM 782 O O . GLY A 1 99 ? -10.088 -18.918 -24.564 1.00 31.36 99 GLY A O 1
ATOM 783 N N . VAL A 1 100 ? -12.299 -18.945 -24.123 1.00 36.66 100 VAL A N 1
ATOM 784 C CA . VAL A 1 100 ? -12.531 -20.188 -23.353 1.00 36.66 100 VAL A CA 1
ATOM 785 C C . VAL A 1 100 ? -11.331 -20.829 -22.630 1.00 36.66 100 VAL A C 1
ATOM 787 O O . VAL A 1 100 ? -10.536 -21.548 -23.229 1.00 36.66 100 VAL A O 1
ATOM 790 N N . LEU A 1 101 ? -11.377 -20.810 -21.292 1.00 31.28 101 LEU A N 1
ATOM 791 C CA . LEU A 1 101 ? -11.155 -22.041 -20.530 1.00 31.28 101 LEU A CA 1
ATOM 792 C C . LEU A 1 101 ? -12.075 -22.120 -19.310 1.00 31.28 101 LEU A C 1
ATOM 794 O O . LEU A 1 101 ? -12.324 -21.147 -18.603 1.00 31.28 101 LEU A O 1
ATOM 798 N N . SER A 1 102 ? -12.639 -23.312 -19.174 1.00 33.97 102 SER A N 1
ATOM 799 C CA . SER A 1 102 ? -13.802 -23.701 -18.393 1.00 33.97 102 SER A CA 1
ATOM 800 C C . SER A 1 102 ? -13.686 -23.465 -16.889 1.00 33.97 102 SER A C 1
ATOM 802 O O . SER A 1 102 ? -12.743 -23.920 -16.243 1.00 33.97 102 SER A O 1
ATOM 804 N N . ASP A 1 103 ? -14.753 -22.887 -16.349 1.00 44.69 103 ASP A N 1
ATOM 805 C CA . ASP A 1 103 ? -15.558 -23.438 -15.256 1.00 44.69 103 ASP A CA 1
ATOM 806 C C . ASP A 1 103 ? -15.083 -24.793 -14.693 1.00 44.69 103 ASP A C 1
ATOM 808 O O . ASP A 1 103 ? -15.230 -25.826 -15.349 1.00 44.69 103 ASP A O 1
ATOM 812 N N . ARG A 1 104 ? -14.552 -24.790 -13.461 1.00 34.00 104 ARG A N 1
ATOM 813 C CA . ARG A 1 104 ? -14.681 -25.901 -12.506 1.00 34.00 104 ARG A CA 1
ATOM 814 C C . ARG A 1 104 ? -14.596 -25.392 -11.065 1.00 34.00 104 ARG A C 1
ATOM 816 O O . ARG A 1 104 ? -13.518 -25.026 -10.605 1.00 34.00 104 ARG A O 1
ATOM 823 N N . ARG A 1 105 ? -15.707 -25.608 -10.352 1.00 32.31 105 ARG A N 1
ATOM 824 C CA . ARG A 1 105 ? -15.866 -25.772 -8.891 1.00 32.31 105 ARG A CA 1
ATOM 825 C C . ARG A 1 105 ? -16.188 -24.515 -8.085 1.00 32.31 105 ARG A C 1
ATOM 827 O O . ARG A 1 105 ? -15.343 -23.900 -7.450 1.00 32.31 105 ARG A O 1
ATOM 834 N N . ASP A 1 106 ? -17.486 -24.237 -8.042 1.00 40.12 106 ASP A N 1
ATOM 835 C CA . ASP A 1 106 ? -18.312 -24.470 -6.851 1.00 40.12 106 ASP A CA 1
ATOM 836 C C . ASP A 1 106 ? -17.521 -24.806 -5.566 1.00 40.12 106 ASP A C 1
ATOM 838 O O . ASP A 1 106 ? -17.079 -25.936 -5.345 1.00 40.12 106 ASP A O 1
ATOM 842 N N . ALA A 1 107 ? -17.348 -23.801 -4.713 1.00 28.25 107 ALA A N 1
ATOM 843 C CA . ALA A 1 107 ? -17.140 -23.976 -3.287 1.00 28.25 107 ALA A CA 1
ATOM 844 C C . ALA A 1 107 ? -17.671 -22.730 -2.580 1.00 28.25 107 ALA A C 1
ATOM 846 O O . ALA A 1 107 ? -17.082 -21.651 -2.636 1.00 28.25 107 ALA A O 1
ATOM 847 N N . ARG A 1 108 ? -18.796 -22.902 -1.883 1.00 33.56 108 ARG A N 1
ATOM 848 C CA . ARG A 1 108 ? -19.210 -22.039 -0.777 1.00 33.56 108 ARG A CA 1
ATOM 849 C C . ARG A 1 108 ? -18.010 -21.796 0.141 1.00 33.56 108 ARG A C 1
ATOM 851 O O . ARG A 1 108 ? -17.687 -22.635 0.974 1.00 33.56 108 ARG A O 1
ATOM 858 N N . LEU A 1 109 ? -17.388 -20.635 0.027 1.00 28.11 109 LEU A N 1
ATOM 859 C CA . LEU A 1 109 ? -16.420 -20.139 0.993 1.00 28.11 109 LEU A CA 1
ATOM 860 C C . LEU A 1 109 ? -16.926 -18.787 1.472 1.00 28.11 109 LEU A C 1
ATOM 862 O O . LEU A 1 109 ? -16.550 -17.731 0.980 1.00 28.11 109 LEU A O 1
ATOM 866 N N . ARG A 1 110 ? -17.804 -18.842 2.480 1.00 30.97 110 ARG A N 1
ATOM 867 C CA . ARG A 1 110 ? -17.885 -17.768 3.469 1.00 30.97 110 ARG A CA 1
ATOM 868 C C . ARG A 1 110 ? -16.537 -17.758 4.188 1.00 30.97 110 ARG A C 1
ATOM 870 O O . ARG A 1 110 ? -16.362 -18.469 5.173 1.00 30.97 110 ARG A O 1
ATOM 877 N N . ARG A 1 111 ? -15.561 -17.037 3.645 1.00 30.58 111 ARG A N 1
ATOM 878 C CA . ARG A 1 111 ? -14.279 -16.797 4.301 1.00 30.58 111 ARG A CA 1
ATOM 879 C C . ARG A 1 111 ? -14.191 -15.311 4.596 1.00 30.58 111 ARG A C 1
ATOM 881 O O . ARG A 1 111 ? -14.004 -14.505 3.700 1.00 30.58 111 ARG A O 1
ATOM 888 N N . PHE A 1 112 ? -14.346 -14.977 5.870 1.00 30.62 112 PHE A N 1
ATOM 889 C CA . PHE A 1 112 ? -13.703 -13.795 6.419 1.00 30.62 112 PHE A CA 1
ATOM 890 C C . PHE A 1 112 ? -12.201 -14.070 6.356 1.00 30.62 112 PHE A C 1
ATOM 892 O O . PHE A 1 112 ? -11.716 -14.964 7.052 1.00 30.62 112 PHE A O 1
ATOM 899 N N . SER A 1 113 ? -11.481 -13.374 5.483 1.00 34.56 113 SER A N 1
ATOM 900 C CA . SER A 1 113 ? -10.022 -13.398 5.501 1.00 34.56 113 SER A CA 1
ATOM 901 C C . SER A 1 113 ? -9.553 -12.241 6.372 1.00 34.56 113 SER A C 1
ATOM 903 O O . SER A 1 113 ? -9.532 -11.090 5.954 1.00 34.56 113 SER A O 1
ATOM 905 N N . MET A 1 114 ? -9.220 -12.559 7.620 1.00 30.72 114 MET A N 1
ATOM 906 C CA . MET A 1 114 ? -8.423 -11.691 8.477 1.00 30.72 114 MET A CA 1
ATOM 907 C C . MET A 1 114 ? -6.988 -11.780 7.948 1.00 30.72 114 MET A C 1
ATOM 909 O O . MET A 1 114 ? -6.305 -12.778 8.182 1.00 30.72 114 MET A O 1
ATOM 913 N N . VAL A 1 115 ? -6.547 -10.800 7.160 1.00 43.97 115 VAL A N 1
ATOM 914 C CA . VAL A 1 115 ? -5.127 -10.708 6.807 1.00 43.97 115 VAL A CA 1
ATOM 915 C C . VAL A 1 115 ? -4.407 -10.252 8.073 1.00 43.97 115 VAL A C 1
ATOM 917 O O . VAL A 1 115 ? -4.736 -9.211 8.636 1.00 43.97 115 VAL A O 1
ATOM 920 N N . GLY A 1 116 ? -3.518 -11.112 8.575 1.00 37.03 116 GLY A N 1
ATOM 921 C CA . GLY A 1 116 ? -2.822 -10.936 9.847 1.00 37.03 116 GLY A CA 1
ATOM 922 C C . GLY A 1 116 ? -1.963 -9.665 9.919 1.00 37.03 116 GLY A C 1
ATOM 923 O O . GLY A 1 116 ? -1.823 -8.950 8.928 1.00 37.03 116 GLY A O 1
ATOM 924 N N . PRO A 1 117 ? -1.384 -9.386 11.098 1.00 35.88 117 PRO A N 1
ATOM 925 C CA . PRO A 1 117 ? -0.681 -8.141 11.381 1.00 35.88 117 PRO A CA 1
ATOM 926 C C . PRO A 1 117 ? 0.404 -7.825 10.352 1.00 35.88 117 PRO A C 1
ATOM 928 O O . PRO A 1 117 ? 1.330 -8.614 10.157 1.00 35.88 117 PRO A O 1
ATOM 931 N N . LEU A 1 118 ? 0.320 -6.638 9.750 1.00 48.09 118 LEU A N 1
ATOM 932 C CA . LEU A 1 118 ? 1.455 -6.035 9.062 1.00 48.09 118 LEU A CA 1
ATOM 933 C C . LEU A 1 118 ? 2.371 -5.446 10.134 1.00 48.09 118 LEU A C 1
ATOM 935 O O . LEU A 1 118 ? 1.995 -4.518 10.850 1.00 48.09 118 LEU A O 1
ATOM 939 N N . ALA A 1 119 ? 3.559 -6.027 10.289 1.00 39.16 119 ALA A N 1
ATOM 940 C CA . ALA A 1 119 ? 4.588 -5.442 11.132 1.00 39.16 119 ALA A CA 1
ATOM 941 C C . ALA A 1 119 ? 5.028 -4.113 10.505 1.00 39.16 119 ALA A C 1
ATOM 943 O O . ALA A 1 119 ? 5.513 -4.095 9.372 1.00 39.16 119 ALA A O 1
ATOM 944 N N . SER A 1 120 ? 4.850 -3.012 11.237 1.00 38.97 120 SER A N 1
ATOM 945 C CA . SER A 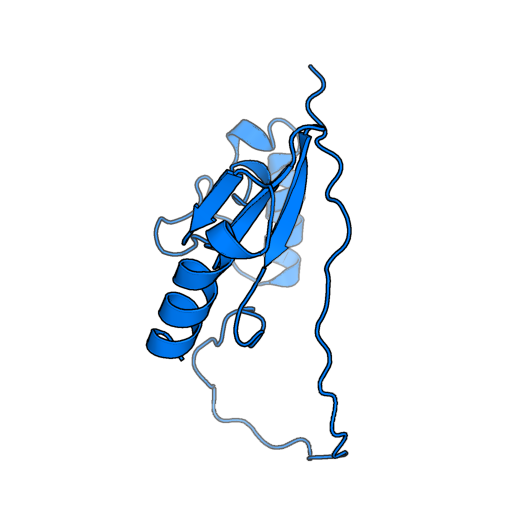1 120 ? 5.414 -1.718 10.862 1.00 38.97 120 SER A CA 1
ATOM 946 C C . SER A 1 120 ? 6.937 -1.847 10.811 1.00 38.97 120 SER A C 1
ATOM 948 O O . SER A 1 120 ? 7.586 -2.100 11.828 1.00 38.97 120 SER A O 1
ATOM 950 N N . SER A 1 121 ? 7.504 -1.732 9.613 1.00 39.00 121 SER A N 1
ATOM 951 C CA . SER A 1 121 ? 8.944 -1.609 9.412 1.00 39.00 121 SER A CA 1
ATOM 952 C C . SER A 1 121 ? 9.286 -0.140 9.196 1.00 39.00 121 SER A C 1
ATOM 954 O O . SER A 1 121 ? 9.724 0.239 8.114 1.00 39.00 121 SER A O 1
ATOM 956 N N . ASP A 1 122 ? 9.127 0.672 10.238 1.00 39.94 122 ASP A N 1
ATOM 957 C CA . ASP A 1 122 ? 9.919 1.893 10.365 1.00 39.94 122 ASP A CA 1
ATOM 958 C C . ASP A 1 122 ? 11.273 1.521 10.973 1.00 39.94 122 ASP A C 1
ATOM 960 O O . ASP A 1 122 ? 11.412 1.303 12.181 1.00 39.94 122 ASP A O 1
ATOM 964 N N . ARG A 1 123 ? 12.294 1.431 10.117 1.00 34.25 123 ARG A N 1
ATOM 965 C CA . ARG A 1 123 ? 13.687 1.598 10.533 1.00 34.25 123 ARG A CA 1
ATOM 966 C C . ARG A 1 123 ? 14.473 2.392 9.492 1.00 34.25 123 ARG A C 1
ATOM 968 O O . ARG A 1 123 ? 14.693 1.893 8.392 1.00 34.25 123 ARG A O 1
ATOM 975 N N . ALA A 1 124 ? 14.988 3.512 10.008 1.00 35.75 124 ALA A N 1
ATOM 976 C CA . ALA A 1 124 ? 16.027 4.421 9.518 1.00 35.75 124 ALA A CA 1
ATOM 977 C C . ALA A 1 124 ? 15.605 5.456 8.469 1.00 35.75 124 ALA A C 1
ATOM 979 O O . ALA A 1 124 ? 15.351 5.079 7.308 1.00 35.75 124 ALA A O 1
#

Radius of gyration: 18.52 Å; chains: 1; bounding box: 44×35×48 Å

Organism: NCBI:txid67302

Secondary structure (DSSP, 8-state):
-HHHHHHHHHHHHHH--SEEEEEE--GGGSPP-HHHHGGGHHHHHHHHHHHHSSPPPSS--GGGPPPEEEEEE-TTS-EEEE-SS--------------------------------B------

Sequence (124 aa):
MKELQDGITRLLPDVVKADIEPESCPTWLRRPGQIECAGMWETVAAIYGALTGLVLPEQAPSRERRSLDVLLTYENGQQQILEVDEKQHFYRGPRSDAGVLSDRRDARLRRFSMVGPLASSDRA

pLDDT: mean 71.76, std 24.1, range [28.11, 96.25]